Protein AF-A0A117LIR4-F1 (afdb_monomer)

Radius of gyration: 17.0 Å; Cα contacts (8 Å, |Δi|>4): 286; chains: 1; bounding box: 46×26×52 Å

Mean predicted aligned error: 5.91 Å

Nearest PDB structures (foldseek):
  8v3t-assembly1_b  TM=7.355E-01  e=7.103E-06  Clostridioides difficile
  8hqo-assembly1_a  TM=6.469E-01  e=1.562E-06  Escherichia phage DT57C
  8gtf-assembly1_k  TM=5.793E-01  e=4.371E-04  Dinoroseobacter phage vB_DshS-R4C
  8fvh-assembly1_b  TM=3.608E-01  e=1.561E-04  Pseudomonas phage vB_PaeM_E217
  9b42-assembly1_H  TM=3.618E-01  e=1.224E-03  Pseudomonas virus Pa193

Solvent-accessible surface area (backbone atoms only — not comparable to full-atom values): 8376 Å² total; per-residue (Å²): 133,82,84,73,58,64,50,58,53,53,38,56,52,50,58,64,36,54,48,99,82,70,44,72,61,37,74,44,68,37,72,42,94,73,95,76,76,97,54,70,31,26,34,30,31,36,78,77,46,81,49,74,46,77,76,52,101,44,35,33,40,32,41,36,31,33,37,35,40,36,41,33,57,43,36,98,92,63,36,49,65,67,59,36,52,52,50,51,50,54,50,49,51,53,53,50,50,52,43,71,77,39,39,24,61,61,53,97,88,42,68,72,34,74,35,49,44,81,75,46,77,48,80,48,70,48,51,94,93,48,44,29,43,33,43,38,34,34,35,39,37,34,35,77,42,74,56,82,127

pLDDT: mean 86.96, std 10.03, range [37.25, 95.0]

Sequence (149 aa):
MAYTDLKTIIKEKLEALKDDNENTLIKEVFIFDSNKPSGYPYATVVQSISEGEIIDNTRVERIYEISVKVFQEISEGGKSNEEAMELITILEDKIIDMFDNDRQLTVKGVPSCDRVDIVSVRKDYGTNESPYIILNFEVRCRKIINKTC

Structure (mmCIF, N/CA/C/O backbone):
data_AF-A0A117LIR4-F1
#
_entry.id   AF-A0A117LIR4-F1
#
loop_
_atom_site.group_PDB
_atom_site.id
_atom_site.type_symbol
_atom_site.label_atom_id
_atom_site.label_alt_id
_atom_site.label_comp_id
_atom_site.label_asym_id
_atom_site.label_entity_id
_atom_site.label_seq_id
_atom_site.pdbx_PDB_ins_code
_atom_site.Cartn_x
_atom_site.Cartn_y
_atom_site.Cartn_z
_atom_site.occupancy
_atom_site.B_iso_or_equiv
_atom_site.auth_seq_id
_atom_site.auth_comp_id
_atom_site.auth_asym_id
_atom_site.auth_atom_id
_atom_site.pdbx_PDB_model_num
ATOM 1 N N . MET A 1 1 ? 9.566 9.150 -22.709 1.00 37.25 1 MET A N 1
ATOM 2 C CA . MET A 1 1 ? 8.673 8.320 -21.872 1.00 37.25 1 MET A CA 1
ATOM 3 C C . MET A 1 1 ? 8.424 9.076 -20.584 1.00 37.25 1 MET A C 1
ATOM 5 O O . MET A 1 1 ? 9.394 9.466 -19.945 1.00 37.25 1 MET A O 1
ATOM 9 N N . ALA A 1 2 ? 7.164 9.377 -20.275 1.00 38.69 2 ALA A N 1
ATOM 10 C CA . ALA A 1 2 ? 6.811 10.108 -19.065 1.00 38.69 2 ALA A CA 1
ATOM 11 C C . ALA A 1 2 ? 7.210 9.283 -17.834 1.00 38.69 2 ALA A C 1
ATOM 13 O O . ALA A 1 2 ? 7.000 8.071 -17.794 1.00 38.69 2 ALA A O 1
ATOM 14 N N . TYR A 1 3 ? 7.828 9.938 -16.858 1.00 48.75 3 TYR A N 1
ATOM 15 C CA . TYR A 1 3 ? 7.961 9.405 -15.512 1.00 48.75 3 TYR A CA 1
ATOM 16 C C . TYR A 1 3 ? 6.541 9.283 -14.951 1.00 48.75 3 TYR A C 1
ATOM 18 O O . TYR A 1 3 ? 5.952 10.283 -14.550 1.00 48.75 3 TYR A O 1
ATOM 26 N N . THR A 1 4 ? 5.937 8.098 -15.030 1.00 61.81 4 THR A N 1
ATOM 27 C CA . THR A 1 4 ? 4.677 7.848 -14.329 1.00 61.81 4 THR A CA 1
ATOM 28 C C . THR A 1 4 ? 5.000 7.815 -12.842 1.00 61.81 4 THR A C 1
ATOM 30 O O . THR A 1 4 ? 5.836 7.014 -12.420 1.00 61.81 4 THR A O 1
ATOM 33 N N . ASP A 1 5 ? 4.403 8.721 -12.067 1.00 84.31 5 ASP A N 1
ATOM 34 C CA . ASP A 1 5 ? 4.615 8.790 -10.623 1.00 84.31 5 ASP A CA 1
ATOM 35 C C . ASP A 1 5 ? 4.055 7.515 -9.978 1.00 84.31 5 ASP A C 1
ATOM 37 O O . ASP A 1 5 ? 2.842 7.343 -9.849 1.00 84.31 5 ASP A O 1
ATOM 41 N N . LEU A 1 6 ? 4.950 6.590 -9.614 1.00 87.94 6 LEU A N 1
ATOM 42 C CA . LEU A 1 6 ? 4.596 5.303 -9.009 1.00 87.94 6 LEU A CA 1
ATOM 43 C C . LEU A 1 6 ? 3.753 5.493 -7.741 1.00 87.94 6 LEU A C 1
ATOM 45 O O . LEU A 1 6 ? 2.866 4.684 -7.477 1.00 87.94 6 LEU A O 1
ATOM 49 N N . LYS A 1 7 ? 3.969 6.588 -6.996 1.00 90.06 7 LYS A N 1
ATOM 50 C CA . LYS A 1 7 ? 3.159 6.908 -5.816 1.00 90.06 7 LYS A CA 1
ATOM 51 C C . LYS A 1 7 ? 1.718 7.216 -6.196 1.00 90.06 7 LYS A C 1
ATOM 53 O O . LYS A 1 7 ? 0.812 6.776 -5.500 1.00 90.06 7 LYS A O 1
ATOM 58 N N . THR A 1 8 ? 1.498 7.942 -7.293 1.00 90.62 8 THR A N 1
ATOM 59 C CA . THR A 1 8 ? 0.152 8.232 -7.804 1.00 90.62 8 THR A CA 1
ATOM 60 C C . THR A 1 8 ? -0.554 6.954 -8.234 1.00 90.62 8 THR A C 1
ATOM 62 O O . THR A 1 8 ? -1.718 6.778 -7.907 1.00 90.62 8 THR A O 1
ATOM 65 N N . ILE A 1 9 ? 0.153 6.028 -8.884 1.00 91.88 9 ILE A N 1
ATOM 66 C CA . ILE A 1 9 ? -0.436 4.749 -9.305 1.00 91.88 9 ILE A CA 1
ATOM 67 C C . ILE A 1 9 ? -0.842 3.908 -8.097 1.00 91.88 9 ILE A C 1
ATOM 69 O O . ILE A 1 9 ? -1.952 3.386 -8.047 1.00 91.88 9 ILE A O 1
ATOM 73 N N . ILE A 1 10 ? 0.052 3.777 -7.113 1.00 92.56 10 ILE A N 1
ATOM 74 C CA . ILE A 1 10 ? -0.247 3.042 -5.880 1.00 92.56 10 ILE A CA 1
ATOM 75 C C . ILE A 1 10 ? -1.405 3.713 -5.144 1.00 92.56 10 ILE A C 1
ATOM 77 O O . ILE A 1 10 ? -2.320 3.023 -4.709 1.00 92.56 10 ILE A O 1
ATOM 81 N N . LYS A 1 11 ? -1.417 5.049 -5.073 1.00 93.38 11 LYS A N 1
ATOM 82 C CA . LYS A 1 11 ? -2.539 5.810 -4.529 1.00 93.38 11 LYS A CA 1
ATOM 83 C C . LYS A 1 11 ? -3.859 5.449 -5.219 1.00 93.38 11 LYS A C 1
ATOM 85 O O . LYS A 1 11 ? -4.792 5.057 -4.532 1.00 93.38 11 LYS A O 1
ATOM 90 N N . GLU A 1 12 ? -3.930 5.554 -6.545 1.00 92.94 12 GLU A N 1
ATOM 91 C CA . GLU A 1 12 ? -5.154 5.279 -7.312 1.00 92.94 12 GLU A CA 1
ATOM 92 C C . GLU A 1 12 ? -5.652 3.847 -7.087 1.00 92.94 12 GLU A C 1
ATOM 94 O O . GLU A 1 12 ? -6.852 3.609 -6.966 1.00 92.94 12 GLU A O 1
ATOM 99 N N . LYS A 1 13 ? -4.729 2.885 -6.991 1.00 92.44 13 LYS A N 1
ATOM 100 C CA . LYS A 1 13 ? -5.069 1.490 -6.706 1.00 92.44 13 LYS A CA 1
ATOM 101 C C . LYS A 1 13 ? -5.603 1.294 -5.287 1.00 92.44 13 LYS A C 1
ATOM 103 O O . LYS A 1 13 ? -6.595 0.593 -5.124 1.00 92.44 13 LYS A O 1
ATOM 108 N N . LEU A 1 14 ? -4.996 1.939 -4.290 1.00 93.88 14 LEU A N 1
ATOM 109 C CA . LEU A 1 14 ? -5.466 1.905 -2.902 1.00 93.88 14 LEU A CA 1
ATOM 110 C C . LEU A 1 14 ? -6.837 2.579 -2.746 1.00 93.88 14 LEU A C 1
ATOM 112 O O . LEU A 1 14 ? -7.691 2.050 -2.044 1.00 93.88 14 LEU A O 1
ATOM 116 N N . GLU A 1 15 ? -7.081 3.702 -3.428 1.00 93.81 15 GLU A N 1
ATOM 117 C CA . GLU A 1 15 ? -8.394 4.372 -3.453 1.00 93.81 15 GLU A CA 1
ATOM 118 C C . GLU A 1 15 ? -9.472 3.515 -4.135 1.00 93.81 15 GLU A C 1
ATOM 120 O O . GLU A 1 15 ? -10.655 3.616 -3.809 1.00 93.81 15 GLU A O 1
ATOM 125 N N . ALA A 1 16 ? -9.071 2.651 -5.071 1.00 92.69 16 ALA A N 1
ATOM 126 C CA . ALA A 1 16 ? -9.960 1.721 -5.757 1.00 92.69 16 ALA A CA 1
ATOM 127 C C . ALA A 1 16 ? -10.231 0.423 -4.972 1.00 92.69 16 ALA A C 1
ATOM 129 O O . ALA A 1 16 ? -11.062 -0.373 -5.418 1.00 92.69 16 ALA A O 1
ATOM 130 N N . LEU A 1 17 ? -9.566 0.191 -3.831 1.00 93.31 17 LEU A N 1
ATOM 131 C CA . LEU A 1 17 ? -9.801 -1.000 -3.016 1.00 93.31 17 LEU A CA 1
ATOM 132 C C . LEU A 1 17 ? -11.203 -0.988 -2.409 1.00 93.31 17 LEU A C 1
ATOM 134 O O . LEU A 1 17 ? -11.628 -0.037 -1.742 1.00 93.31 17 LEU A O 1
ATOM 138 N N . LYS A 1 18 ? -11.899 -2.102 -2.613 1.00 92.75 18 LYS A N 1
ATOM 139 C CA . LYS A 1 18 ? -13.251 -2.334 -2.124 1.00 92.75 18 LYS A CA 1
ATOM 140 C C . LYS A 1 18 ? -13.339 -3.650 -1.366 1.00 92.75 18 LYS A C 1
ATOM 142 O O . LYS A 1 18 ? -12.574 -4.580 -1.634 1.00 92.75 18 LYS A O 1
ATOM 147 N N . ASP A 1 19 ? -14.271 -3.709 -0.425 1.00 88.75 19 ASP A N 1
ATOM 148 C CA . ASP A 1 19 ? -14.672 -4.960 0.207 1.00 88.75 19 ASP A CA 1
ATOM 149 C C . ASP A 1 19 ? -15.540 -5.799 -0.749 1.00 88.75 19 ASP A C 1
ATOM 151 O O . ASP A 1 19 ? -15.856 -5.389 -1.872 1.00 88.75 19 ASP A O 1
ATOM 155 N N . ASP A 1 20 ? -15.936 -6.988 -0.302 1.00 87.75 20 ASP A N 1
ATOM 156 C CA . ASP A 1 20 ? -16.770 -7.897 -1.098 1.00 87.75 20 ASP A CA 1
ATOM 157 C C . ASP A 1 20 ? -18.196 -7.357 -1.336 1.00 87.75 20 ASP A C 1
ATOM 159 O O . ASP A 1 20 ? -18.909 -7.858 -2.203 1.00 87.75 20 ASP A O 1
ATOM 163 N N . ASN A 1 21 ? -18.601 -6.313 -0.605 1.00 89.44 21 ASN A N 1
ATOM 164 C CA . ASN A 1 21 ? -19.881 -5.616 -0.741 1.00 89.44 21 ASN A CA 1
ATOM 165 C C . ASN A 1 21 ? -19.751 -4.294 -1.526 1.00 89.44 21 ASN A C 1
ATOM 167 O O . ASN A 1 21 ? -20.657 -3.464 -1.491 1.00 89.44 21 ASN A O 1
ATOM 171 N N . GLU A 1 22 ? -18.629 -4.088 -2.222 1.00 88.69 22 GLU A N 1
ATOM 172 C CA . GLU A 1 22 ? -18.285 -2.880 -2.980 1.00 88.69 22 GLU A CA 1
ATOM 173 C C . GLU A 1 22 ? -18.113 -1.584 -2.165 1.00 88.69 22 GLU A C 1
ATOM 175 O O . GLU A 1 22 ? -18.008 -0.498 -2.753 1.00 88.69 22 GLU A O 1
ATOM 180 N N . ASN A 1 23 ? -18.022 -1.672 -0.838 1.00 89.44 23 ASN A N 1
ATOM 181 C CA . ASN A 1 23 ? -17.723 -0.528 0.014 1.00 89.44 23 ASN A CA 1
ATOM 182 C C . ASN A 1 23 ? -16.244 -0.164 -0.088 1.00 89.44 23 ASN A C 1
ATOM 184 O O . ASN A 1 23 ? -15.364 -1.025 -0.077 1.00 89.44 23 ASN A O 1
ATOM 188 N N . THR A 1 24 ? -15.961 1.135 -0.135 1.00 91.06 24 THR A N 1
ATOM 189 C CA . TH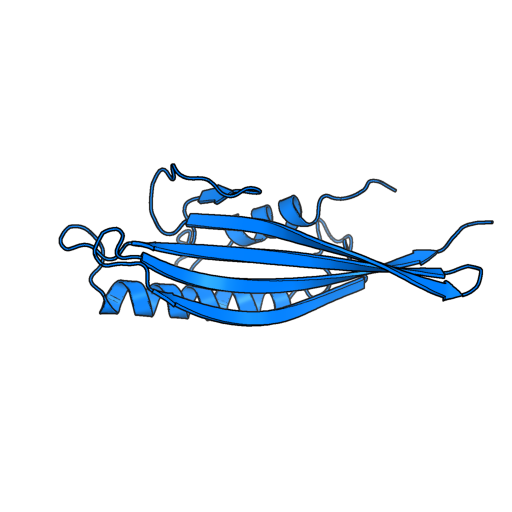R A 1 24 ? -14.593 1.653 -0.092 1.00 91.06 24 THR A CA 1
ATOM 190 C C . THR A 1 24 ? -13.923 1.283 1.230 1.00 91.06 24 THR A C 1
ATOM 192 O O . THR A 1 24 ? -14.420 1.633 2.300 1.00 91.06 24 THR A O 1
ATOM 195 N N . LEU A 1 25 ? -12.774 0.609 1.147 1.00 91.81 25 LEU A N 1
ATOM 196 C CA . LEU A 1 25 ? -12.016 0.171 2.322 1.00 91.81 25 LEU A CA 1
ATOM 197 C C . LEU A 1 25 ? -11.132 1.275 2.912 1.00 91.81 25 LEU A C 1
ATOM 199 O O . LEU A 1 25 ? -10.932 1.313 4.122 1.00 91.81 25 LEU A O 1
ATOM 203 N N . ILE A 1 26 ? -10.603 2.173 2.075 1.00 93.62 26 ILE A N 1
ATOM 204 C CA . ILE A 1 26 ? -9.722 3.270 2.494 1.00 93.62 26 ILE A CA 1
ATOM 205 C C . ILE A 1 26 ? -10.369 4.594 2.109 1.00 93.62 26 ILE A C 1
ATOM 207 O O . ILE A 1 26 ? -10.576 4.875 0.932 1.00 93.62 26 ILE A O 1
ATOM 211 N N . LYS A 1 27 ? -10.685 5.421 3.105 1.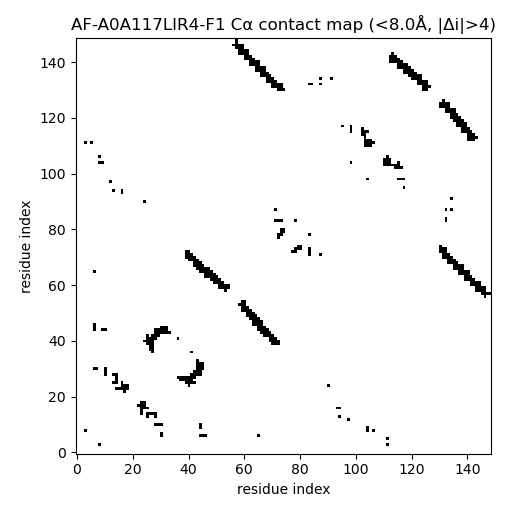00 91.75 27 LYS A N 1
ATOM 212 C CA . LYS A 1 27 ? -11.436 6.662 2.909 1.00 91.75 27 LYS A CA 1
ATOM 213 C C . LYS A 1 27 ? -10.631 7.714 2.150 1.00 91.75 27 LYS A C 1
ATOM 215 O O . LYS A 1 27 ? -11.183 8.398 1.294 1.00 91.75 27 LYS A O 1
ATOM 220 N N . GLU A 1 28 ? -9.344 7.843 2.465 1.00 92.88 28 GLU A N 1
ATOM 221 C CA . GLU A 1 28 ? -8.439 8.809 1.836 1.00 92.88 28 GLU A CA 1
ATOM 222 C C . GLU A 1 28 ? -7.024 8.255 1.699 1.00 92.88 28 GLU A C 1
ATOM 224 O O . GLU A 1 28 ? -6.529 7.561 2.588 1.00 92.88 28 GLU A O 1
ATOM 229 N N . VAL A 1 29 ? -6.347 8.619 0.606 1.00 94.38 29 VAL A N 1
ATOM 230 C CA . VAL A 1 29 ? -4.956 8.236 0.350 1.00 94.38 29 VAL A CA 1
ATOM 231 C C . VAL A 1 29 ? -4.111 9.459 -0.015 1.00 94.38 29 VAL A C 1
ATOM 233 O O . VAL A 1 29 ? -4.389 10.194 -0.971 1.00 94.38 29 VAL A O 1
ATOM 236 N N . PHE A 1 30 ? -3.032 9.670 0.735 1.00 93.50 30 PHE A N 1
ATOM 237 C CA . PHE A 1 30 ? -2.108 10.792 0.572 1.00 93.50 30 PHE A CA 1
ATOM 238 C C . PHE A 1 30 ? -0.762 10.322 0.008 1.00 93.50 30 PHE A C 1
ATOM 240 O O . PHE A 1 30 ? -0.277 9.256 0.358 1.00 93.50 30 PHE A O 1
ATOM 247 N N . ILE A 1 31 ? -0.116 11.130 -0.837 1.00 91.88 31 ILE A N 1
ATOM 248 C CA . ILE A 1 31 ? 1.231 10.839 -1.394 1.00 91.88 31 ILE A CA 1
ATOM 249 C C . ILE A 1 31 ? 2.381 11.450 -0.565 1.00 91.88 31 ILE A C 1
ATOM 251 O O . ILE A 1 31 ? 3.513 11.601 -1.040 1.00 91.88 31 ILE A O 1
ATOM 255 N N . PHE A 1 32 ? 2.045 11.889 0.645 1.00 86.62 32 PHE A N 1
ATOM 256 C CA . PHE A 1 32 ? 2.901 12.494 1.658 1.00 86.62 32 PHE A CA 1
ATOM 257 C C . PHE A 1 32 ? 2.324 12.150 3.035 1.00 86.62 32 PHE A C 1
ATOM 259 O O . PHE A 1 32 ? 1.142 11.810 3.139 1.00 86.62 32 PHE A O 1
ATOM 266 N N . ASP A 1 33 ? 3.132 12.263 4.087 1.00 78.75 33 ASP A N 1
ATOM 267 C CA . ASP A 1 33 ? 2.631 12.128 5.454 1.00 78.75 33 ASP A CA 1
ATOM 268 C C . ASP A 1 33 ? 1.672 13.290 5.755 1.00 78.75 33 ASP A C 1
ATOM 270 O O . ASP A 1 33 ? 2.065 14.458 5.811 1.00 78.75 33 ASP A O 1
ATOM 274 N N . SER A 1 34 ? 0.382 12.971 5.862 1.00 75.50 34 SER A N 1
ATOM 275 C CA . SER A 1 34 ? -0.681 13.927 6.169 1.00 75.50 34 SER A CA 1
ATOM 276 C C . SER A 1 34 ? -1.099 13.779 7.625 1.00 75.50 34 SER A C 1
ATOM 278 O O . SER A 1 34 ? -1.341 12.672 8.096 1.00 75.50 34 SER A O 1
ATOM 280 N N . ASN A 1 35 ? -1.246 14.909 8.317 1.00 65.69 35 ASN A N 1
ATOM 281 C CA . ASN A 1 35 ? -1.641 14.947 9.729 1.00 65.69 35 ASN A CA 1
ATOM 282 C C . ASN A 1 35 ? -3.133 15.266 9.929 1.00 65.69 35 ASN A C 1
ATOM 284 O O . ASN A 1 35 ? -3.546 15.542 11.054 1.00 65.69 35 ASN A O 1
ATOM 288 N N . LYS A 1 36 ? -3.933 15.339 8.853 1.00 79.38 36 LYS A N 1
ATOM 289 C CA . LYS A 1 36 ? -5.342 15.774 8.917 1.00 79.38 36 LYS A CA 1
ATOM 290 C C . LYS A 1 36 ? -6.245 14.994 7.950 1.00 79.38 36 LYS A C 1
ATOM 292 O O . LYS A 1 36 ? -6.691 15.571 6.958 1.00 79.38 36 LYS A O 1
ATOM 297 N N . PRO A 1 37 ? -6.505 13.703 8.204 1.00 87.38 37 PRO A N 1
ATOM 298 C CA . PRO A 1 37 ? -7.524 12.963 7.468 1.00 87.38 37 PRO A CA 1
ATOM 299 C C . PRO A 1 37 ? -8.938 13.461 7.828 1.00 87.38 37 PRO A C 1
ATOM 301 O O . PRO A 1 37 ? -9.189 13.948 8.929 1.00 87.38 37 PRO A O 1
ATOM 304 N N . SER A 1 38 ? -9.880 13.303 6.905 1.00 87.50 38 SER A N 1
ATOM 305 C CA . SER A 1 38 ? -11.329 13.465 7.100 1.00 87.50 38 SER A CA 1
ATOM 306 C C . SER A 1 38 ? -11.995 12.226 7.725 1.00 87.50 38 SER A C 1
ATOM 308 O O . SER A 1 38 ? -13.186 12.241 8.058 1.00 87.50 38 SER A O 1
ATOM 310 N N . GLY A 1 39 ? -11.266 11.115 7.855 1.00 88.19 39 GLY A N 1
ATOM 311 C CA . GLY A 1 39 ? -11.675 9.950 8.636 1.00 88.19 39 GLY A CA 1
ATOM 312 C C . GLY A 1 39 ? -10.793 8.726 8.409 1.00 88.19 39 GLY A C 1
ATOM 313 O O . GLY A 1 39 ? -9.799 8.786 7.693 1.00 88.19 39 GLY A O 1
ATOM 314 N N . TYR A 1 40 ? -11.197 7.617 9.024 1.00 89.88 40 TYR A N 1
ATOM 315 C CA . TYR A 1 40 ? -10.455 6.358 9.045 1.00 89.88 40 TYR A CA 1
ATOM 316 C C . TYR A 1 40 ? -11.232 5.236 8.327 1.00 89.88 40 TYR A C 1
ATOM 318 O O . TYR A 1 40 ? -12.467 5.264 8.351 1.00 89.88 40 TYR A O 1
ATOM 326 N N . PRO A 1 41 ? -10.543 4.252 7.721 1.00 92.75 41 PRO A N 1
ATOM 327 C CA . PRO A 1 41 ? -9.092 4.199 7.523 1.00 92.75 41 PRO A CA 1
ATOM 328 C C . PRO A 1 41 ? -8.595 5.247 6.523 1.00 92.75 41 PRO A C 1
ATOM 330 O O . PRO A 1 41 ? -9.294 5.562 5.560 1.00 92.75 41 PRO A O 1
ATOM 333 N N . TYR A 1 42 ? -7.368 5.732 6.703 1.00 93.81 42 TYR A N 1
ATOM 334 C CA . TYR A 1 42 ? -6.657 6.503 5.676 1.00 93.81 42 TYR A CA 1
ATOM 335 C C . TYR A 1 42 ? -5.278 5.900 5.418 1.00 93.81 42 TYR A C 1
ATOM 337 O O . TYR A 1 42 ? -4.734 5.209 6.278 1.00 93.81 42 TYR A O 1
ATOM 345 N N . ALA A 1 43 ? -4.699 6.171 4.249 1.00 95.00 43 ALA A N 1
ATOM 346 C CA . ALA A 1 43 ? -3.365 5.703 3.900 1.00 95.00 43 ALA A CA 1
ATOM 347 C C . ALA A 1 43 ? -2.417 6.834 3.483 1.00 95.00 43 ALA A C 1
ATOM 349 O O . ALA A 1 43 ? -2.836 7.851 2.928 1.00 95.00 43 ALA A O 1
ATOM 350 N N . THR A 1 44 ? -1.121 6.642 3.711 1.00 94.50 44 THR A N 1
ATOM 351 C CA . THR A 1 44 ? -0.047 7.469 3.153 1.00 94.50 44 THR A CA 1
ATOM 352 C C . THR A 1 44 ? 0.855 6.615 2.270 1.00 94.50 44 THR A C 1
ATOM 354 O O . THR A 1 44 ? 1.072 5.438 2.540 1.00 94.50 44 THR A O 1
ATOM 357 N N . VAL A 1 45 ? 1.354 7.200 1.184 1.00 93.88 45 VAL A N 1
ATOM 358 C CA . VAL A 1 45 ? 2.219 6.564 0.185 1.00 93.88 45 VAL A CA 1
ATOM 359 C C . VAL A 1 45 ? 3.440 7.454 0.000 1.00 93.88 45 VAL A C 1
ATOM 361 O O . VAL A 1 45 ? 3.379 8.494 -0.658 1.00 93.88 45 VAL A O 1
ATOM 364 N N . VAL A 1 46 ? 4.560 7.061 0.594 1.00 91.19 46 VAL A N 1
ATOM 365 C CA . VAL A 1 46 ? 5.791 7.854 0.630 1.00 91.19 46 VAL A CA 1
ATOM 366 C C . VAL A 1 46 ? 6.918 7.054 0.002 1.00 91.19 46 VAL A C 1
ATOM 368 O O . VAL A 1 46 ? 7.181 5.923 0.384 1.00 91.19 46 VAL A O 1
ATOM 371 N N . GLN A 1 47 ? 7.619 7.643 -0.961 1.00 87.06 47 GLN A N 1
ATOM 372 C CA . GLN A 1 47 ? 8.814 7.021 -1.521 1.00 87.06 47 GLN A CA 1
ATOM 373 C C . GLN A 1 47 ? 9.969 7.176 -0.529 1.00 87.06 47 GLN A C 1
ATOM 375 O O . GLN A 1 47 ? 10.340 8.302 -0.196 1.00 87.06 47 GLN A O 1
ATOM 380 N N . SER A 1 48 ? 10.518 6.057 -0.066 1.00 81.62 48 SER A N 1
ATOM 381 C CA . SER A 1 48 ? 11.611 6.012 0.907 1.00 81.62 48 SER A CA 1
ATOM 382 C C . SER A 1 48 ? 12.978 5.957 0.228 1.00 81.62 48 SER A C 1
ATOM 384 O O . SER A 1 48 ? 13.901 6.637 0.671 1.00 81.62 48 SER A O 1
ATOM 386 N N . ILE A 1 49 ? 13.113 5.187 -0.859 1.00 82.06 49 ILE A N 1
ATOM 387 C CA . ILE A 1 49 ? 14.400 4.940 -1.527 1.00 82.06 49 ILE A CA 1
ATOM 388 C C . ILE A 1 49 ? 14.265 5.078 -3.047 1.00 82.06 49 ILE A C 1
ATOM 390 O O . ILE A 1 49 ? 13.247 4.728 -3.648 1.00 82.06 49 ILE A O 1
ATOM 394 N N . SER A 1 50 ? 15.314 5.610 -3.679 1.00 84.19 50 SER A N 1
ATOM 395 C CA . SER A 1 50 ? 15.519 5.580 -5.127 1.00 84.19 50 SER A CA 1
ATOM 396 C C . SER A 1 50 ? 16.964 5.197 -5.412 1.00 84.19 50 SER A C 1
ATOM 398 O O . SER A 1 50 ? 17.872 5.994 -5.189 1.00 84.19 50 SER A O 1
ATOM 400 N N . GLU A 1 51 ? 17.166 4.009 -5.959 1.00 86.25 51 GLU A N 1
ATOM 401 C CA . GLU A 1 51 ? 18.476 3.464 -6.302 1.00 86.25 51 GLU A CA 1
ATOM 402 C C . GLU A 1 51 ? 18.559 3.142 -7.794 1.00 86.25 51 GLU A C 1
ATOM 404 O O . GLU A 1 51 ? 17.548 3.005 -8.491 1.00 86.25 51 GLU A O 1
ATOM 409 N N . GLY A 1 52 ? 19.784 3.060 -8.306 1.00 83.12 52 GLY A N 1
ATOM 410 C CA . GLY A 1 52 ? 20.041 2.708 -9.692 1.00 83.12 52 GLY A CA 1
ATOM 411 C C . GLY A 1 52 ? 21.316 1.894 -9.824 1.00 83.12 52 GLY A C 1
ATOM 412 O O . GLY A 1 52 ? 22.365 2.305 -9.332 1.00 83.12 52 GLY A O 1
ATOM 413 N N . GLU A 1 53 ? 21.223 0.776 -10.531 1.00 85.88 53 GLU A N 1
ATOM 414 C CA . GLU A 1 53 ? 22.335 -0.125 -10.803 1.00 85.88 53 GLU A CA 1
ATOM 415 C C . GLU A 1 53 ? 22.534 -0.262 -12.315 1.00 85.88 53 GLU A C 1
ATOM 417 O O . GLU A 1 53 ? 21.590 -0.444 -13.088 1.00 85.88 53 GLU A O 1
ATOM 422 N N . ILE A 1 54 ? 23.778 -0.132 -12.774 1.00 85.25 54 ILE A N 1
ATOM 423 C CA . ILE A 1 54 ? 24.109 -0.339 -14.186 1.00 85.25 54 ILE A CA 1
ATOM 424 C C . ILE A 1 54 ? 24.221 -1.847 -14.417 1.00 85.25 54 ILE A C 1
ATOM 426 O O . ILE A 1 54 ? 25.153 -2.467 -13.919 1.00 85.25 54 ILE A O 1
ATOM 430 N N . ILE A 1 55 ? 23.302 -2.414 -15.203 1.00 85.94 55 ILE A N 1
ATOM 431 C CA . ILE A 1 55 ? 23.352 -3.832 -15.588 1.00 85.94 55 ILE A CA 1
ATOM 432 C C . ILE A 1 55 ? 24.426 -4.031 -16.666 1.00 85.94 55 ILE A C 1
ATOM 434 O O . ILE A 1 55 ? 25.248 -4.937 -16.577 1.00 85.94 55 ILE A O 1
ATOM 438 N N . ASP A 1 56 ? 24.414 -3.185 -17.702 1.00 86.44 56 ASP A N 1
ATOM 439 C CA . ASP A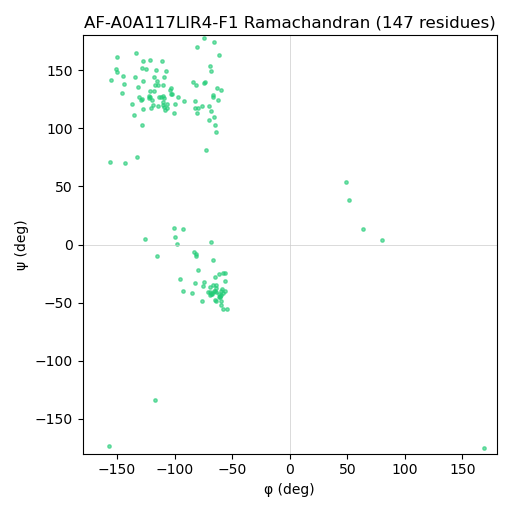 1 56 ? 25.420 -3.179 -18.766 1.00 86.44 56 ASP A CA 1
ATOM 440 C C . ASP A 1 56 ? 25.497 -1.814 -19.479 1.00 86.44 56 ASP A C 1
ATOM 442 O O . ASP A 1 56 ? 24.855 -0.836 -19.089 1.00 86.44 56 ASP A O 1
ATOM 446 N N . ASN A 1 57 ? 26.289 -1.739 -20.554 1.00 83.38 57 ASN A N 1
ATOM 447 C CA . ASN A 1 57 ? 26.498 -0.518 -21.341 1.00 83.38 57 ASN A CA 1
ATOM 448 C C . ASN A 1 57 ? 25.196 0.100 -21.886 1.00 83.38 57 ASN A C 1
ATOM 450 O O . ASN A 1 57 ? 25.142 1.304 -22.135 1.00 83.38 57 ASN A O 1
ATOM 454 N N . THR A 1 58 ? 24.149 -0.707 -22.041 1.00 85.81 58 THR A N 1
ATOM 455 C CA . THR A 1 58 ? 22.858 -0.339 -22.627 1.00 85.81 58 THR A CA 1
ATOM 456 C C . THR A 1 58 ? 21.693 -0.410 -21.644 1.00 85.81 58 THR A C 1
ATOM 458 O O . THR A 1 58 ? 20.616 0.074 -21.972 1.00 85.81 58 THR A O 1
ATOM 461 N N . ARG A 1 59 ? 21.861 -0.967 -20.439 1.00 86.31 59 ARG A N 1
ATOM 462 C CA . ARG A 1 59 ? 20.761 -1.208 -19.492 1.00 86.31 59 ARG A CA 1
ATOM 463 C C . ARG A 1 59 ? 21.084 -0.723 -18.086 1.00 86.31 59 ARG A C 1
ATOM 465 O O . ARG A 1 59 ? 22.163 -0.972 -17.556 1.00 86.31 59 ARG A O 1
ATOM 472 N N . VAL A 1 60 ? 20.116 -0.053 -17.468 1.00 88.19 60 VAL A N 1
ATOM 473 C CA . VAL A 1 60 ? 20.173 0.395 -16.069 1.00 88.19 60 VAL A CA 1
ATOM 474 C C . VAL A 1 60 ? 18.919 -0.081 -15.355 1.00 88.19 60 VAL A C 1
ATOM 476 O O . VAL A 1 60 ? 17.817 0.220 -15.806 1.00 88.19 60 VAL A O 1
ATOM 479 N N . GLU A 1 61 ? 19.080 -0.792 -14.247 1.00 89.88 61 GLU A N 1
ATOM 480 C CA . GLU A 1 61 ? 17.991 -1.066 -13.317 1.00 89.88 61 GLU A CA 1
ATOM 481 C C . GLU A 1 61 ? 17.801 0.139 -12.397 1.00 89.88 61 GLU A C 1
ATOM 483 O O . GLU A 1 61 ? 18.762 0.742 -11.925 1.00 89.88 61 GLU A O 1
ATOM 488 N N . ARG A 1 62 ? 16.551 0.511 -12.146 1.00 89.12 62 ARG A N 1
ATOM 489 C CA . ARG A 1 62 ? 16.169 1.454 -11.103 1.00 89.12 62 ARG A CA 1
ATOM 490 C C . ARG A 1 62 ? 15.275 0.751 -10.107 1.00 89.12 62 ARG A C 1
ATOM 492 O O . ARG A 1 62 ? 14.311 0.096 -10.505 1.00 89.12 62 ARG A O 1
ATOM 499 N N . ILE A 1 63 ? 15.584 0.925 -8.833 1.00 89.81 63 ILE A N 1
ATOM 500 C CA . ILE A 1 63 ? 14.831 0.362 -7.722 1.00 89.81 63 ILE A CA 1
ATOM 501 C C . ILE A 1 63 ? 14.206 1.523 -6.960 1.00 89.81 63 ILE A C 1
ATOM 503 O O . ILE A 1 63 ? 14.886 2.472 -6.577 1.00 89.81 63 ILE A O 1
ATOM 507 N N . TYR A 1 64 ? 12.897 1.453 -6.762 1.00 90.50 64 TYR A N 1
ATOM 508 C CA . TYR A 1 64 ? 12.137 2.423 -5.990 1.00 90.50 64 TYR A CA 1
ATOM 509 C C . TYR A 1 64 ? 11.485 1.703 -4.824 1.00 90.50 64 TYR A C 1
ATOM 511 O O . TYR A 1 64 ? 10.740 0.749 -5.045 1.00 90.50 64 TYR A O 1
ATOM 519 N N . GLU A 1 65 ? 11.736 2.162 -3.605 1.00 92.06 65 GLU A N 1
ATOM 520 C CA . GLU A 1 65 ? 11.008 1.677 -2.435 1.00 92.06 65 GLU A CA 1
ATOM 521 C C . GLU A 1 65 ? 9.981 2.707 -2.000 1.00 92.06 65 GLU A C 1
ATOM 523 O O . GLU A 1 65 ? 10.252 3.910 -1.927 1.00 92.06 65 GLU A O 1
ATOM 528 N N . ILE A 1 66 ? 8.774 2.218 -1.763 1.00 92.56 66 ILE A N 1
ATOM 529 C CA . ILE A 1 66 ? 7.602 3.007 -1.440 1.00 92.56 66 ILE A CA 1
ATOM 530 C C . ILE A 1 66 ? 7.014 2.427 -0.163 1.00 92.56 66 ILE A C 1
ATOM 532 O O . ILE A 1 66 ? 6.578 1.281 -0.127 1.00 92.56 66 ILE A O 1
ATOM 536 N N . SER A 1 67 ? 7.013 3.232 0.890 1.00 93.62 67 SER A N 1
ATOM 537 C CA . SER A 1 67 ? 6.329 2.934 2.136 1.00 93.62 67 SER A CA 1
ATOM 538 C C . SER A 1 67 ? 4.855 3.298 1.991 1.00 93.62 67 SER A C 1
ATOM 540 O O . SER A 1 67 ? 4.520 4.438 1.661 1.00 93.62 67 SER A O 1
ATOM 542 N N . VAL A 1 68 ? 3.978 2.329 2.229 1.00 94.19 68 VAL A N 1
ATOM 543 C CA . VAL A 1 68 ? 2.538 2.543 2.360 1.00 94.19 68 VAL A CA 1
ATOM 544 C C . VAL A 1 68 ? 2.169 2.328 3.817 1.00 94.19 68 VAL A C 1
ATOM 546 O O . VAL A 1 68 ? 2.475 1.280 4.377 1.00 94.19 68 VAL A O 1
ATOM 549 N N . LYS A 1 69 ? 1.508 3.298 4.440 1.00 94.56 69 LYS A N 1
ATOM 550 C CA . LYS A 1 69 ? 1.028 3.179 5.820 1.00 94.56 69 LYS A CA 1
ATOM 551 C C . LYS A 1 69 ? -0.468 3.368 5.844 1.00 94.56 69 LYS A C 1
ATOM 553 O O . LYS A 1 69 ? -0.943 4.379 5.343 1.00 94.56 69 LYS A O 1
ATOM 558 N N . VAL A 1 70 ? -1.200 2.430 6.425 1.00 94.44 70 VAL A N 1
ATOM 559 C CA . VAL A 1 70 ? -2.648 2.521 6.612 1.00 94.44 70 VAL A CA 1
ATOM 560 C C . VAL A 1 70 ? -2.932 2.695 8.092 1.00 94.44 70 VAL A C 1
ATOM 562 O O . VAL A 1 70 ? -2.444 1.925 8.912 1.00 94.44 70 VAL A O 1
ATOM 565 N N . PHE A 1 71 ? -3.709 3.712 8.430 1.00 92.81 71 PHE A N 1
ATOM 566 C CA . PHE A 1 71 ? -4.024 4.091 9.797 1.00 92.81 71 PHE A CA 1
ATOM 567 C C . PHE A 1 71 ? -5.501 3.824 10.059 1.00 92.81 71 PHE A C 1
ATOM 569 O O . PHE A 1 71 ? -6.364 4.321 9.330 1.00 92.81 71 PHE A O 1
ATOM 576 N N . GLN A 1 72 ? -5.789 3.086 11.126 1.00 92.81 72 GLN A N 1
ATOM 577 C CA . GLN A 1 72 ? -7.136 2.878 11.645 1.00 92.81 72 GLN A CA 1
ATOM 578 C C . GLN A 1 72 ? -7.197 3.339 13.100 1.00 92.81 72 GLN A C 1
ATOM 580 O O . GLN A 1 72 ? -6.407 2.896 13.927 1.00 92.81 72 GLN A O 1
ATOM 585 N N . GLU A 1 73 ? -8.142 4.217 13.419 1.00 91.12 73 GLU A N 1
ATOM 586 C CA . GLU A 1 73 ? -8.397 4.657 14.792 1.00 91.12 73 GLU A CA 1
ATOM 587 C C . GLU A 1 73 ? -9.099 3.570 15.613 1.00 91.12 73 GLU A C 1
ATOM 589 O O . GLU A 1 73 ? -10.011 2.895 15.126 1.00 91.12 73 GLU A O 1
ATOM 594 N N . ILE A 1 74 ? -8.683 3.437 16.870 1.00 87.94 74 ILE A N 1
ATOM 595 C CA . ILE A 1 74 ? -9.368 2.692 17.921 1.00 87.94 74 ILE A CA 1
ATOM 596 C C . ILE A 1 74 ? -9.944 3.723 18.893 1.00 87.94 74 ILE A C 1
ATOM 598 O O . ILE A 1 74 ? -9.191 4.436 19.551 1.00 87.94 74 ILE A O 1
ATOM 602 N N . SER A 1 75 ? -11.262 3.818 19.029 1.00 80.88 75 SER A N 1
ATOM 603 C CA . SER A 1 75 ? -11.857 4.759 19.985 1.00 80.88 75 SER A CA 1
ATOM 604 C C . SER A 1 75 ? -13.200 4.263 20.509 1.00 80.88 75 SER A C 1
ATOM 606 O O . SER A 1 75 ? -13.916 3.548 19.815 1.00 80.88 75 SER A O 1
ATOM 608 N N . GLU A 1 76 ? -13.564 4.654 21.739 1.00 60.53 76 GLU A N 1
ATOM 609 C CA . GLU A 1 76 ? -14.849 4.272 22.362 1.00 60.53 76 GLU A CA 1
ATOM 610 C C . GLU A 1 76 ? -16.074 4.776 21.576 1.00 60.53 76 GLU A C 1
ATOM 612 O O . GLU A 1 76 ? -17.141 4.177 21.660 1.00 60.53 76 GLU A O 1
ATOM 617 N N . GLY A 1 77 ? -15.931 5.863 20.806 1.00 63.56 77 GLY A N 1
ATOM 618 C CA . GLY A 1 77 ? -16.962 6.376 19.891 1.00 63.56 77 GLY A CA 1
ATOM 619 C C . GLY A 1 77 ? -16.782 5.947 18.429 1.00 63.56 77 GLY A C 1
ATOM 620 O O . GLY A 1 77 ? -17.561 6.371 17.576 1.00 63.56 77 GLY A O 1
ATOM 621 N N . GLY A 1 78 ? -15.741 5.164 18.140 1.00 69.81 78 GLY A N 1
ATOM 622 C CA . GLY A 1 78 ? -15.382 4.662 16.819 1.00 69.81 78 GLY A CA 1
ATOM 623 C C . GLY A 1 78 ? -15.459 3.139 16.770 1.00 69.81 78 GLY A C 1
ATOM 624 O O . GLY A 1 78 ? -16.444 2.548 17.205 1.00 69.81 78 GLY A O 1
ATOM 625 N N . LYS A 1 79 ? -14.428 2.501 16.206 1.00 81.50 79 LYS A N 1
ATOM 626 C CA . LYS A 1 79 ? -14.300 1.038 16.215 1.00 81.50 79 LYS A CA 1
ATOM 627 C C . LYS A 1 79 ? -13.664 0.569 17.519 1.00 81.50 79 LYS A C 1
ATOM 629 O O . LYS A 1 79 ? -12.685 1.159 17.984 1.00 81.50 79 LYS A O 1
ATOM 634 N N . SER A 1 80 ? -14.175 -0.537 18.054 1.00 86.31 80 SER A N 1
ATOM 635 C CA . SER A 1 80 ? -13.486 -1.287 19.102 1.00 86.31 80 SER A CA 1
ATOM 636 C C . SER A 1 80 ? -12.137 -1.816 18.595 1.00 86.31 80 SER A C 1
ATOM 638 O O . SER A 1 80 ? -11.881 -1.877 17.391 1.00 86.31 80 SER A O 1
ATOM 640 N N . ASN A 1 81 ? -11.256 -2.217 19.515 1.00 87.50 81 ASN A N 1
ATOM 641 C CA . ASN A 1 81 ? -9.946 -2.774 19.158 1.00 87.50 81 ASN A CA 1
ATOM 642 C C . ASN A 1 81 ? -10.083 -4.012 18.249 1.00 87.50 81 ASN A C 1
ATOM 644 O O . ASN A 1 81 ? -9.377 -4.138 17.253 1.00 87.50 81 ASN A O 1
ATOM 648 N N . GLU A 1 82 ? -11.045 -4.883 18.552 1.00 88.38 82 GLU A N 1
ATOM 649 C CA . GLU A 1 82 ? -11.313 -6.102 17.785 1.00 88.38 82 GLU A CA 1
ATOM 650 C C . GLU A 1 82 ? -11.774 -5.774 16.356 1.00 88.38 82 GLU A C 1
ATOM 652 O O . GLU A 1 82 ? -11.181 -6.261 15.395 1.00 88.38 82 GLU A O 1
ATOM 657 N N . GLU A 1 83 ? -12.741 -4.866 16.196 1.00 91.00 83 GLU A N 1
ATOM 658 C CA . GLU A 1 83 ? -13.241 -4.440 14.878 1.00 91.00 83 GLU A CA 1
ATOM 659 C C . GLU A 1 83 ? -12.186 -3.681 14.059 1.00 91.00 83 GLU A C 1
ATOM 661 O O . GLU A 1 83 ? -12.148 -3.771 12.828 1.00 91.00 83 GLU A O 1
ATOM 666 N N . ALA A 1 84 ? -11.340 -2.890 14.724 1.00 90.38 84 ALA A N 1
ATOM 667 C CA . ALA A 1 84 ? -10.232 -2.190 14.085 1.00 90.38 84 ALA A CA 1
ATOM 668 C C . ALA A 1 84 ? -9.169 -3.183 13.588 1.00 90.38 84 ALA A C 1
ATOM 670 O O . ALA A 1 84 ? -8.674 -3.042 12.469 1.00 90.38 84 ALA A O 1
ATOM 671 N N . MET A 1 85 ? -8.850 -4.204 14.389 1.00 90.62 85 MET A N 1
ATOM 672 C CA . MET A 1 85 ? -7.888 -5.248 14.035 1.00 90.62 85 MET A CA 1
ATOM 673 C C . MET A 1 85 ? -8.387 -6.135 12.893 1.00 90.62 85 MET A C 1
ATOM 675 O O . MET A 1 85 ? -7.624 -6.459 11.979 1.00 90.62 85 MET A O 1
ATOM 679 N N . GLU A 1 86 ? -9.663 -6.516 12.930 1.00 92.38 86 GLU A N 1
ATOM 680 C CA . GLU A 1 86 ? -10.302 -7.280 11.861 1.00 92.38 86 GLU A CA 1
ATOM 681 C C . GLU A 1 86 ? -10.251 -6.498 10.546 1.00 92.38 86 GLU A C 1
ATOM 683 O O . GLU A 1 86 ? -9.766 -7.013 9.540 1.00 92.38 86 GLU A O 1
ATOM 688 N N . LEU A 1 87 ? -10.631 -5.216 10.571 1.00 91.88 87 LEU A N 1
ATOM 689 C CA . LEU A 1 87 ? -10.559 -4.355 9.392 1.00 91.88 87 LEU A CA 1
ATOM 690 C C . LEU A 1 87 ? -9.133 -4.229 8.847 1.00 91.88 87 LEU A C 1
ATOM 692 O O . LEU A 1 87 ? -8.935 -4.298 7.637 1.00 91.88 87 LEU A O 1
ATOM 696 N N . ILE A 1 88 ? -8.140 -4.043 9.719 1.00 93.69 88 ILE A N 1
ATOM 697 C CA . ILE A 1 88 ? -6.733 -3.960 9.313 1.00 93.69 88 ILE A CA 1
ATOM 698 C C . ILE A 1 88 ? -6.251 -5.274 8.697 1.00 93.69 88 ILE A C 1
ATOM 700 O O . ILE A 1 88 ? -5.463 -5.248 7.759 1.00 93.69 88 ILE A O 1
ATOM 704 N N . THR A 1 89 ? -6.734 -6.414 9.180 1.00 93.44 89 THR A N 1
ATOM 705 C CA . THR A 1 89 ? -6.393 -7.725 8.613 1.00 93.44 89 THR A CA 1
ATOM 706 C C . THR A 1 89 ? -7.048 -7.928 7.245 1.00 93.44 89 THR A C 1
ATOM 708 O O . THR A 1 89 ? -6.381 -8.353 6.311 1.00 93.44 89 THR A O 1
ATOM 711 N N . ILE A 1 90 ? -8.305 -7.508 7.072 1.00 93.25 90 ILE A N 1
ATOM 712 C CA . ILE A 1 90 ? -8.966 -7.498 5.757 1.00 93.25 90 ILE A CA 1
ATOM 713 C C . ILE A 1 90 ? -8.221 -6.580 4.778 1.00 93.25 90 ILE A C 1
ATOM 715 O O . ILE A 1 90 ? -7.990 -6.944 3.626 1.00 93.25 90 ILE A O 1
ATOM 719 N N . LEU A 1 91 ? -7.836 -5.382 5.227 1.00 94.25 91 LEU A N 1
ATOM 720 C CA . LEU A 1 91 ? -7.033 -4.447 4.437 1.00 94.25 91 LEU A CA 1
ATOM 721 C C . LEU A 1 91 ? -5.687 -5.054 4.048 1.00 94.25 91 LEU A C 1
ATOM 723 O O . LEU A 1 91 ? -5.244 -4.853 2.921 1.00 94.25 91 LEU A O 1
ATOM 727 N N . GLU A 1 92 ? -5.051 -5.787 4.960 1.00 95.00 92 GLU A N 1
ATOM 728 C CA . GLU A 1 92 ? -3.788 -6.462 4.696 1.00 95.00 92 GLU A CA 1
ATOM 729 C C . GLU A 1 92 ? -3.904 -7.437 3.530 1.00 95.00 92 GLU A C 1
ATOM 731 O O . GLU A 1 92 ? -3.196 -7.273 2.534 1.00 95.00 92 GLU A O 1
ATOM 736 N N . ASP A 1 93 ? -4.851 -8.368 3.615 1.00 94.62 93 ASP A N 1
ATOM 737 C CA . ASP A 1 93 ? -5.074 -9.376 2.581 1.00 94.62 93 ASP A CA 1
ATOM 738 C C . ASP A 1 93 ? -5.431 -8.727 1.238 1.00 94.62 93 ASP A C 1
ATOM 740 O O . ASP A 1 93 ? -4.834 -9.044 0.211 1.00 94.62 93 ASP A O 1
ATOM 744 N N . LYS A 1 94 ? -6.334 -7.737 1.231 1.00 94.00 94 LYS A N 1
ATOM 745 C CA . LYS A 1 94 ? -6.745 -7.043 -0.002 1.00 94.00 94 LYS A CA 1
ATOM 746 C C . LYS A 1 94 ? -5.601 -6.266 -0.654 1.00 94.00 94 LYS A C 1
ATOM 748 O O . LYS A 1 94 ? -5.522 -6.214 -1.882 1.00 94.00 94 LYS A O 1
ATOM 753 N N . ILE A 1 95 ? -4.722 -5.648 0.139 1.00 93.38 95 ILE A N 1
ATOM 754 C CA . ILE A 1 95 ? -3.545 -4.941 -0.383 1.00 93.38 95 ILE A CA 1
ATOM 755 C C . ILE A 1 95 ? -2.542 -5.944 -0.959 1.00 93.38 95 ILE A C 1
ATOM 757 O O . ILE A 1 95 ? -2.023 -5.708 -2.052 1.00 93.38 95 ILE A O 1
ATOM 761 N N . ILE A 1 96 ? -2.288 -7.060 -0.272 1.00 93.31 96 ILE A N 1
ATOM 762 C CA . ILE A 1 96 ? -1.407 -8.123 -0.774 1.00 93.31 96 ILE A CA 1
ATOM 763 C C . ILE A 1 96 ? -1.955 -8.679 -2.091 1.00 93.31 96 ILE A C 1
ATOM 765 O O . ILE A 1 96 ? -1.252 -8.642 -3.103 1.00 93.31 96 ILE A O 1
ATOM 769 N N . ASP A 1 97 ? -3.229 -9.073 -2.114 1.00 93.38 97 ASP A N 1
ATOM 770 C CA . ASP A 1 97 ? -3.913 -9.588 -3.301 1.00 93.38 97 ASP A CA 1
ATOM 771 C C . ASP A 1 97 ? -3.850 -8.603 -4.472 1.00 93.38 97 ASP A C 1
ATOM 773 O O . ASP A 1 97 ? -3.648 -8.997 -5.622 1.00 93.38 97 ASP A O 1
ATOM 777 N N . MET A 1 98 ? -4.002 -7.303 -4.212 1.00 92.50 98 MET A N 1
ATOM 778 C CA . MET A 1 98 ? -3.906 -6.266 -5.240 1.00 92.50 98 MET A CA 1
ATOM 779 C C . MET A 1 98 ? -2.528 -6.250 -5.915 1.00 92.50 98 MET A C 1
ATOM 781 O O . MET A 1 98 ? -2.454 -6.150 -7.143 1.00 92.50 98 MET A O 1
ATOM 785 N N . PHE A 1 99 ? -1.441 -6.344 -5.144 1.00 91.56 99 PHE A N 1
ATOM 786 C CA . PHE A 1 99 ? -0.085 -6.383 -5.700 1.00 91.56 99 PHE A CA 1
ATOM 787 C C . PHE A 1 99 ? 0.249 -7.739 -6.333 1.00 91.56 9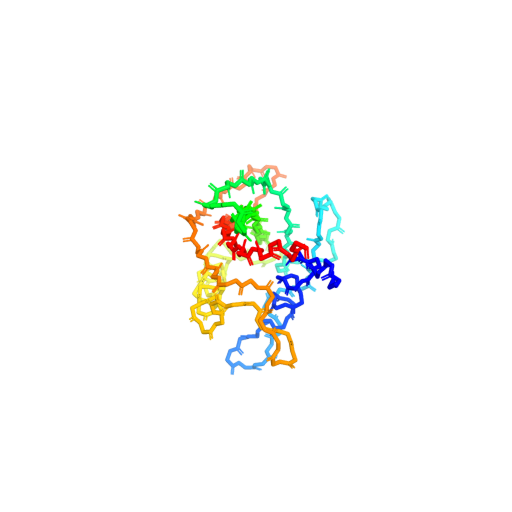9 PHE A C 1
ATOM 789 O O . PHE A 1 99 ? 0.963 -7.778 -7.337 1.00 91.56 99 PHE A O 1
ATOM 796 N N . ASP A 1 100 ? -0.291 -8.842 -5.810 1.00 90.38 100 ASP A N 1
ATOM 797 C CA . ASP A 1 100 ? -0.092 -10.172 -6.388 1.00 90.38 100 ASP A CA 1
ATOM 798 C C . ASP A 1 100 ? -0.796 -10.343 -7.738 1.00 90.38 100 ASP A C 1
ATOM 800 O O . ASP A 1 100 ? -0.234 -10.959 -8.650 1.00 90.38 100 ASP A O 1
ATOM 804 N N . ASN A 1 101 ? -1.979 -9.747 -7.898 1.00 91.69 101 ASN A N 1
ATOM 805 C CA . ASN A 1 101 ? -2.734 -9.769 -9.151 1.00 91.69 101 ASN A CA 1
ATOM 806 C C . ASN A 1 101 ? -2.221 -8.758 -10.193 1.00 91.69 101 ASN A C 1
ATOM 808 O O . ASN A 1 101 ? -2.452 -8.946 -11.387 1.00 91.69 101 ASN A O 1
ATOM 812 N N . ASP A 1 102 ? -1.506 -7.705 -9.780 1.00 92.06 102 ASP A N 1
ATOM 813 C CA . ASP A 1 102 ? -0.894 -6.727 -10.688 1.00 92.06 102 ASP A CA 1
ATOM 814 C C . ASP A 1 102 ? 0.563 -6.424 -10.327 1.00 92.06 102 ASP A C 1
ATOM 816 O O . ASP A 1 102 ? 0.932 -5.342 -9.854 1.00 92.06 102 ASP A O 1
ATOM 820 N N . ARG A 1 103 ? 1.421 -7.391 -10.658 1.00 90.94 103 ARG A N 1
ATOM 821 C CA . ARG A 1 103 ? 2.867 -7.342 -10.405 1.00 90.94 103 ARG A CA 1
ATOM 822 C C . ARG A 1 103 ? 3.634 -6.304 -11.232 1.00 90.94 103 ARG A C 1
ATOM 824 O O . ARG A 1 103 ? 4.856 -6.234 -11.119 1.00 90.94 103 ARG A O 1
ATOM 831 N N . GLN A 1 104 ? 2.959 -5.516 -12.066 1.00 91.62 104 GLN A N 1
ATOM 832 C CA . GLN A 1 104 ? 3.585 -4.517 -12.941 1.00 91.62 104 GLN A CA 1
ATOM 833 C C . GLN A 1 104 ? 3.013 -3.104 -12.770 1.00 91.62 104 GLN A C 1
ATOM 835 O O . GLN A 1 104 ? 3.390 -2.184 -13.508 1.00 91.62 104 GLN A O 1
ATOM 840 N N . LEU A 1 105 ? 2.111 -2.917 -11.798 1.00 89.62 105 LEU A N 1
ATOM 841 C CA . LEU A 1 105 ? 1.393 -1.662 -11.572 1.00 89.62 105 LEU A CA 1
ATOM 842 C C . LEU A 1 105 ? 0.798 -1.117 -12.874 1.00 89.62 105 LEU A C 1
ATOM 844 O O . LEU A 1 105 ? 1.056 0.013 -13.298 1.00 89.62 105 LEU A O 1
ATOM 848 N N . THR A 1 106 ? 0.038 -1.972 -13.540 1.00 88.69 106 THR A N 1
ATOM 849 C CA . THR A 1 106 ? -0.543 -1.727 -14.850 1.00 88.69 106 THR A CA 1
ATOM 850 C C . THR A 1 106 ? -1.586 -0.616 -14.772 1.00 88.69 106 THR A C 1
ATOM 852 O O . THR A 1 106 ? -2.545 -0.681 -14.000 1.00 88.69 106 THR A O 1
ATOM 855 N N . VAL A 1 107 ? -1.431 0.399 -15.623 1.00 85.75 107 VAL A N 1
ATOM 856 C CA . VAL A 1 107 ? -2.387 1.503 -15.775 1.00 85.75 107 VAL A CA 1
ATOM 857 C C . VAL A 1 107 ? -2.902 1.498 -17.203 1.00 85.75 107 VAL A C 1
ATOM 859 O O . VAL A 1 107 ? -2.128 1.630 -18.148 1.00 85.75 107 VAL A O 1
ATOM 862 N N . LYS A 1 108 ? -4.220 1.340 -17.383 1.00 85.38 108 LYS A N 1
ATOM 863 C CA . LYS A 1 108 ? -4.870 1.303 -18.711 1.00 85.38 108 LYS A CA 1
ATOM 864 C C . LYS A 1 108 ? -4.206 0.305 -19.683 1.00 85.38 108 LYS A C 1
ATOM 866 O O . LYS A 1 108 ? -4.065 0.588 -20.868 1.00 85.38 108 LYS A O 1
ATOM 871 N N . GLY A 1 109 ? -3.774 -0.848 -19.166 1.00 83.44 109 GLY A N 1
ATOM 872 C CA . GLY A 1 109 ? -3.101 -1.896 -19.943 1.00 83.44 109 GLY A CA 1
ATOM 873 C C . GLY A 1 109 ? -1.610 -1.658 -20.210 1.00 83.44 109 GLY A C 1
ATOM 874 O O . GLY A 1 109 ? -0.996 -2.454 -20.913 1.00 83.44 109 GLY A O 1
ATOM 875 N N . VAL A 1 110 ? -1.015 -0.594 -19.662 1.00 85.25 110 VAL A N 1
ATOM 876 C CA . VAL A 1 110 ? 0.414 -0.288 -19.808 1.00 85.25 110 VAL A CA 1
ATOM 877 C C . VAL A 1 110 ? 1.149 -0.577 -18.491 1.00 85.25 110 VAL A C 1
ATOM 879 O O . VAL A 1 110 ? 0.808 0.035 -17.475 1.00 85.25 110 VAL A O 1
ATOM 882 N N . PRO A 1 111 ? 2.155 -1.474 -18.484 1.00 88.19 111 PRO A N 1
ATOM 883 C CA . PRO A 1 111 ? 3.029 -1.708 -17.333 1.00 88.19 111 PRO A CA 1
ATOM 884 C C . PRO A 1 111 ? 3.781 -0.440 -16.910 1.00 88.19 111 PRO A C 1
ATOM 886 O O . PRO A 1 111 ? 4.382 0.242 -17.746 1.00 88.19 111 PRO A O 1
ATOM 889 N N . SER A 1 112 ? 3.787 -0.130 -15.613 1.00 88.50 112 SER A N 1
ATOM 890 C CA . SER A 1 112 ? 4.495 1.047 -15.079 1.00 88.50 112 SER A CA 1
ATOM 891 C C . SER A 1 112 ? 5.897 0.707 -14.565 1.00 88.50 112 SER A C 1
ATOM 893 O O . SER A 1 112 ? 6.814 1.543 -14.644 1.00 88.50 112 SER A O 1
ATOM 895 N N . CYS A 1 113 ? 6.073 -0.530 -14.096 1.00 88.88 113 CYS A N 1
ATOM 896 C CA . CYS 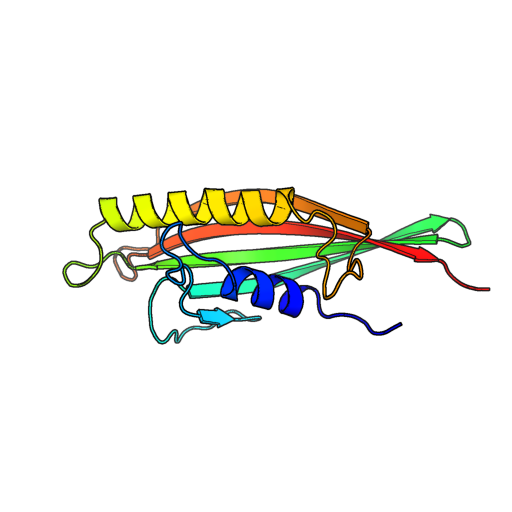A 1 113 ? 7.338 -1.138 -13.694 1.00 88.88 113 CYS A CA 1
ATOM 897 C C . CYS A 1 113 ? 7.479 -2.548 -14.293 1.00 88.88 113 CYS A C 1
ATOM 899 O O . CYS A 1 113 ? 6.508 -3.133 -14.772 1.00 88.88 113 CYS A O 1
ATOM 901 N N . ASP A 1 114 ? 8.697 -3.089 -14.280 1.00 90.38 114 ASP A N 1
ATOM 902 C CA . ASP A 1 114 ? 8.952 -4.459 -14.739 1.00 90.38 114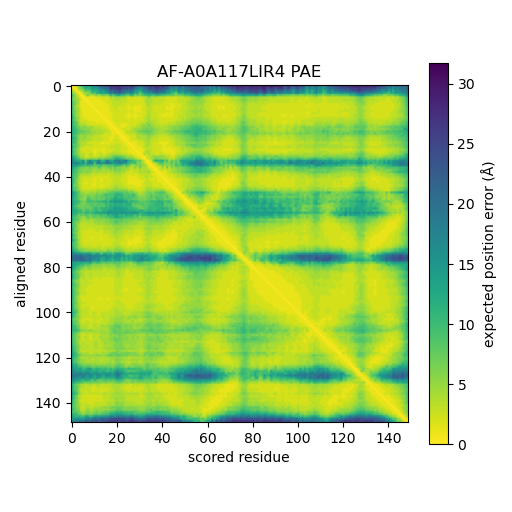 ASP A CA 1
ATOM 903 C C . ASP A 1 114 ? 8.466 -5.480 -13.708 1.00 90.38 114 ASP A C 1
ATOM 905 O O . ASP A 1 114 ? 7.959 -6.543 -14.073 1.00 90.38 114 ASP A O 1
ATOM 909 N N . ARG A 1 115 ? 8.614 -5.139 -12.421 1.00 90.38 115 ARG A N 1
ATOM 910 C CA . ARG A 1 115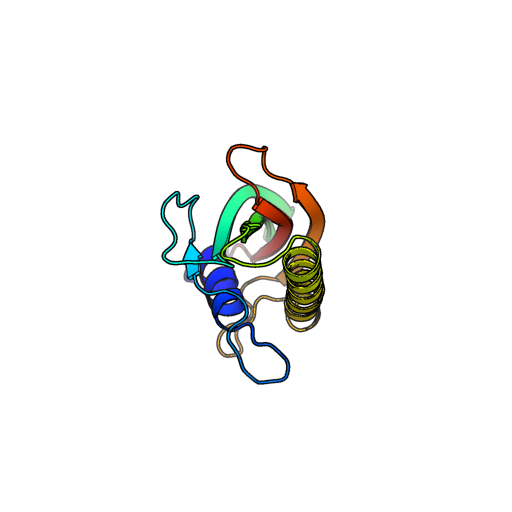 ? 8.177 -5.952 -11.288 1.00 90.38 115 ARG A CA 1
ATOM 911 C C . ARG A 1 115 ? 7.925 -5.094 -10.050 1.00 90.38 115 ARG A C 1
ATOM 913 O O . ARG A 1 115 ? 8.708 -4.186 -9.760 1.00 90.38 115 ARG A O 1
ATOM 920 N N . VAL A 1 116 ? 6.885 -5.427 -9.295 1.00 92.06 116 VAL A N 1
ATOM 921 C CA . VAL A 1 116 ? 6.663 -4.958 -7.926 1.00 92.06 116 VAL A CA 1
ATOM 922 C C . VAL A 1 116 ? 6.672 -6.139 -6.960 1.00 92.06 116 VAL A C 1
ATOM 924 O O . VAL A 1 116 ? 6.116 -7.193 -7.258 1.00 92.06 116 VAL A O 1
ATOM 927 N N . ASP A 1 117 ? 7.335 -5.961 -5.822 1.00 91.38 117 ASP A N 1
ATOM 928 C CA . ASP A 1 117 ? 7.383 -6.921 -4.723 1.00 91.38 117 ASP A CA 1
ATOM 929 C C . ASP A 1 117 ? 6.986 -6.213 -3.419 1.00 91.38 117 ASP A C 1
ATOM 931 O O . ASP A 1 117 ? 7.413 -5.082 -3.173 1.00 91.38 117 ASP A O 1
ATOM 935 N N . ILE A 1 118 ? 6.224 -6.884 -2.554 1.00 90.56 118 ILE A N 1
ATOM 936 C CA . ILE A 1 118 ? 6.071 -6.463 -1.156 1.00 90.56 118 ILE A CA 1
ATOM 937 C C . ILE A 1 118 ? 7.285 -6.992 -0.387 1.00 90.56 118 ILE A C 1
ATOM 939 O O . ILE A 1 118 ? 7.522 -8.197 -0.330 1.00 90.56 118 ILE A O 1
ATOM 943 N N . VAL A 1 119 ? 8.084 -6.085 0.166 1.00 90.31 119 VAL A N 1
ATOM 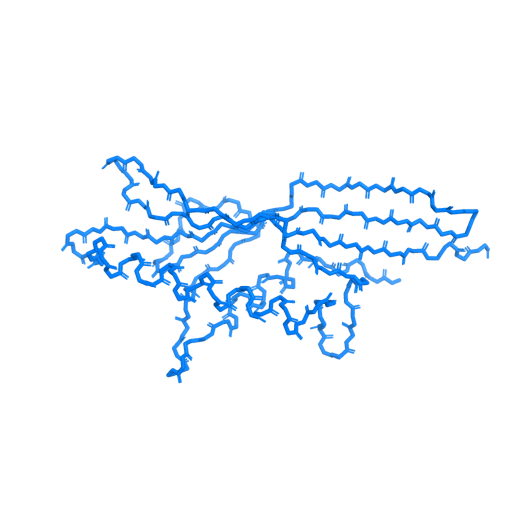944 C CA . VAL A 1 119 ? 9.318 -6.392 0.902 1.00 90.31 119 VAL A CA 1
ATOM 945 C C . VAL A 1 119 ? 9.019 -6.711 2.357 1.00 90.31 119 VAL A C 1
ATOM 947 O O . VAL A 1 119 ? 9.607 -7.631 2.925 1.00 90.31 119 VAL A O 1
ATOM 950 N N . SER A 1 120 ? 8.122 -5.946 2.972 1.00 89.56 120 SER A N 1
ATOM 951 C CA . SER A 1 120 ? 7.748 -6.146 4.364 1.00 89.56 120 SER A CA 1
ATOM 952 C C . SER A 1 120 ? 6.308 -5.715 4.617 1.00 89.56 120 SER A C 1
ATOM 954 O O . SER A 1 120 ? 5.795 -4.805 3.964 1.00 89.56 120 SER A O 1
ATOM 956 N N . VAL A 1 121 ? 5.672 -6.403 5.566 1.00 92.50 121 VAL A N 1
ATOM 957 C CA . VAL A 1 121 ? 4.351 -6.079 6.110 1.00 92.50 121 VAL A CA 1
ATOM 958 C C . VAL A 1 121 ? 4.466 -6.113 7.625 1.00 92.50 121 VAL A C 1
ATOM 960 O O . VAL A 1 121 ? 4.995 -7.080 8.180 1.00 92.50 121 VAL A O 1
ATOM 963 N N . ARG A 1 122 ? 4.046 -5.045 8.306 1.00 93.38 122 ARG A N 1
ATOM 964 C CA . ARG A 1 122 ? 4.107 -4.947 9.771 1.00 93.38 122 ARG A CA 1
ATOM 965 C C . ARG A 1 122 ? 2.912 -4.192 10.323 1.00 93.38 122 ARG A C 1
ATOM 967 O O . ARG A 1 122 ? 2.541 -3.150 9.793 1.00 93.38 122 ARG A O 1
ATOM 974 N N . LYS A 1 123 ? 2.366 -4.691 11.430 1.00 92.19 123 LYS A N 1
ATOM 975 C CA . LYS A 1 123 ? 1.349 -4.002 12.227 1.00 92.19 123 LYS A CA 1
ATOM 976 C C . LYS A 1 123 ? 2.025 -3.360 13.430 1.00 92.19 123 LYS A C 1
ATOM 978 O O . LYS A 1 123 ? 2.630 -4.063 14.235 1.00 92.19 123 LYS A O 1
ATOM 983 N N . ASP A 1 124 ? 1.897 -2.049 13.539 1.00 90.19 124 ASP A N 1
ATOM 984 C CA . ASP A 1 124 ? 2.313 -1.269 14.695 1.00 90.19 124 ASP A CA 1
ATOM 985 C C . ASP A 1 124 ? 1.080 -0.719 15.415 1.00 90.19 124 ASP A C 1
ATOM 987 O O . ASP A 1 124 ? 0.003 -0.570 14.832 1.00 90.19 124 ASP A O 1
ATOM 991 N N . TYR A 1 125 ? 1.251 -0.387 16.690 1.00 86.00 125 TYR A N 1
ATOM 992 C CA . TYR A 1 125 ? 0.223 0.264 17.491 1.00 86.00 125 TYR A CA 1
ATOM 993 C C . TYR A 1 125 ? 0.692 1.665 17.859 1.00 86.00 125 TYR A C 1
ATOM 995 O O . TYR A 1 125 ? 1.852 1.879 18.221 1.00 86.00 125 TYR A O 1
ATOM 1003 N N . GLY A 1 126 ? -0.225 2.617 17.756 1.00 79.56 126 GLY A N 1
ATOM 1004 C CA . GLY A 1 126 ? -0.045 3.962 18.264 1.00 79.56 126 GLY A CA 1
ATOM 1005 C C . GLY A 1 126 ? 0.057 3.982 19.788 1.00 79.56 126 GLY A C 1
ATOM 1006 O O . GLY A 1 126 ? -0.095 2.974 20.480 1.00 79.56 126 GLY A O 1
ATOM 1007 N N . THR A 1 127 ? 0.349 5.158 20.326 1.00 76.06 127 THR A N 1
ATOM 1008 C CA . THR A 1 127 ? 0.434 5.370 21.772 1.00 76.06 127 THR A CA 1
ATOM 1009 C C . THR A 1 127 ? -0.960 5.544 22.380 1.00 76.06 127 THR A C 1
ATOM 1011 O O . THR A 1 127 ? -1.942 5.753 21.674 1.00 76.06 127 THR A O 1
ATOM 1014 N N . ASN A 1 128 ? -1.058 5.537 23.712 1.00 67.94 128 ASN A N 1
ATOM 1015 C CA . ASN A 1 128 ? -2.326 5.802 24.410 1.00 67.94 128 ASN A CA 1
ATOM 1016 C C . ASN A 1 128 ? -2.937 7.180 24.073 1.00 67.94 128 ASN A C 1
ATOM 1018 O O . ASN A 1 128 ? -4.143 7.357 24.187 1.00 67.94 128 ASN A O 1
ATOM 1022 N N . GLU A 1 129 ? -2.121 8.153 23.656 1.00 66.19 129 GLU A N 1
ATOM 1023 C CA . GLU A 1 129 ? -2.562 9.501 23.250 1.00 66.19 129 GLU A CA 1
ATOM 1024 C C . GLU A 1 129 ? -3.085 9.547 21.803 1.00 66.19 129 GLU A C 1
ATOM 1026 O O . GLU A 1 129 ? -3.606 10.560 21.339 1.00 66.19 129 GLU A O 1
ATOM 1031 N N . SER A 1 130 ? -2.890 8.467 21.055 1.00 71.31 130 SER A N 1
ATOM 1032 C CA . SER A 1 130 ? -3.182 8.353 19.631 1.00 71.31 130 SER A CA 1
ATOM 1033 C C . SER A 1 130 ? -3.390 6.874 19.300 1.00 71.31 130 SER A C 1
ATOM 1035 O O . SER A 1 130 ? -2.506 6.250 18.702 1.00 71.31 130 SER A O 1
ATOM 1037 N N . PRO A 1 131 ? -4.512 6.285 19.763 1.00 83.25 131 PRO A N 1
ATOM 1038 C CA . PRO A 1 131 ? -4.760 4.850 19.693 1.00 83.25 131 PRO A CA 1
ATOM 1039 C C . PRO A 1 131 ? -5.067 4.435 18.250 1.00 83.25 131 PRO A C 1
ATOM 1041 O O . PRO A 1 131 ? -6.216 4.305 17.840 1.00 83.25 131 PRO A O 1
ATOM 1044 N N . TYR A 1 132 ? -4.017 4.254 17.455 1.00 87.75 132 TYR A N 1
ATOM 1045 C CA . TYR A 1 132 ? -4.103 3.784 16.077 1.00 87.75 132 TYR A CA 1
ATOM 1046 C C . TYR A 1 132 ? -3.606 2.346 15.966 1.00 87.75 132 TYR A C 1
ATOM 1048 O O . TYR A 1 132 ? -2.670 1.951 16.659 1.00 87.75 132 TYR A O 1
ATOM 1056 N N . ILE A 1 133 ? -4.166 1.590 15.032 1.00 90.88 133 ILE A N 1
ATOM 1057 C CA . ILE A 1 133 ? -3.479 0.453 14.421 1.00 90.88 133 ILE A CA 1
ATOM 1058 C C . ILE A 1 133 ? -2.894 0.960 13.110 1.00 90.88 133 ILE A C 1
ATOM 1060 O O . ILE A 1 133 ? -3.602 1.565 12.300 1.00 90.88 133 ILE A O 1
ATOM 1064 N N . ILE A 1 134 ? -1.598 0.744 12.921 1.00 92.81 134 ILE A N 1
ATOM 1065 C CA . ILE A 1 134 ? -0.864 1.166 11.734 1.00 92.81 134 ILE A CA 1
ATOM 1066 C C . ILE A 1 134 ? -0.410 -0.086 11.000 1.00 92.81 134 ILE A C 1
ATOM 1068 O O . ILE A 1 134 ? 0.348 -0.889 11.533 1.00 92.81 134 ILE A O 1
ATOM 1072 N N . LEU A 1 135 ? -0.854 -0.249 9.763 1.00 94.62 135 LEU A N 1
ATOM 1073 C CA . LEU A 1 135 ? -0.386 -1.295 8.870 1.00 94.62 135 LEU A CA 1
ATOM 1074 C C . LEU A 1 135 ? 0.630 -0.695 7.900 1.00 94.62 135 LEU A C 1
ATOM 1076 O O . LEU A 1 135 ? 0.288 0.149 7.075 1.00 94.62 135 LEU A O 1
ATOM 1080 N N . ASN A 1 136 ? 1.882 -1.119 8.011 1.00 94.19 136 ASN A N 1
ATOM 1081 C CA . ASN A 1 136 ? 2.985 -0.660 7.182 1.00 94.19 136 ASN A CA 1
ATOM 1082 C C . ASN A 1 136 ? 3.314 -1.713 6.126 1.00 94.19 136 ASN A C 1
ATOM 1084 O O . ASN A 1 136 ? 3.576 -2.868 6.461 1.00 94.19 136 ASN A O 1
ATOM 1088 N N . PHE A 1 137 ? 3.388 -1.277 4.875 1.00 93.75 137 PHE A N 1
ATOM 1089 C CA . PHE A 1 137 ? 3.954 -2.019 3.762 1.00 93.75 137 PHE A CA 1
ATOM 1090 C C . PHE A 1 137 ? 5.182 -1.303 3.232 1.00 93.75 137 PHE A C 1
ATOM 1092 O O . PHE A 1 137 ? 5.186 -0.083 3.058 1.00 93.75 137 PHE A O 1
ATOM 1099 N N . GLU A 1 138 ? 6.193 -2.078 2.881 1.00 93.62 138 GLU A N 1
ATOM 1100 C CA . GLU A 1 138 ? 7.282 -1.616 2.031 1.00 93.62 138 GLU A CA 1
ATOM 1101 C C . GLU A 1 138 ? 7.146 -2.291 0.675 1.00 93.62 138 GLU A C 1
ATOM 1103 O O . GLU A 1 138 ? 7.197 -3.513 0.559 1.00 93.62 138 GLU A O 1
ATOM 1108 N N . VAL A 1 139 ? 6.951 -1.484 -0.359 1.00 92.62 139 VAL A N 1
ATOM 1109 C CA . VAL A 1 139 ? 6.734 -1.927 -1.731 1.00 92.62 139 VAL A CA 1
ATOM 1110 C C . VAL A 1 139 ? 7.962 -1.565 -2.550 1.00 92.62 139 VAL A C 1
ATOM 1112 O O . VAL A 1 139 ? 8.332 -0.396 -2.639 1.00 92.62 139 VAL A O 1
ATOM 1115 N N . ARG A 1 140 ? 8.592 -2.552 -3.183 1.00 92.75 140 ARG A N 1
ATOM 1116 C CA . ARG A 1 140 ? 9.763 -2.357 -4.039 1.00 92.75 140 ARG A CA 1
ATOM 1117 C C . ARG A 1 140 ? 9.379 -2.525 -5.498 1.00 92.75 140 ARG A C 1
ATOM 1119 O O . ARG A 1 140 ? 8.996 -3.605 -5.932 1.00 92.75 140 ARG A O 1
ATOM 1126 N N . CYS A 1 141 ? 9.536 -1.458 -6.267 1.00 91.12 141 CYS A N 1
ATOM 1127 C CA . CYS A 1 141 ? 9.340 -1.442 -7.710 1.00 91.12 141 CYS A CA 1
ATOM 1128 C C . CYS A 1 141 ? 10.694 -1.478 -8.422 1.00 91.12 141 CYS A C 1
ATOM 1130 O O . CYS A 1 141 ? 11.559 -0.647 -8.144 1.00 91.12 141 CYS A O 1
ATOM 1132 N N . ARG A 1 142 ? 10.859 -2.384 -9.386 1.00 91.56 142 ARG A N 1
ATOM 1133 C CA . ARG A 1 142 ? 12.048 -2.463 -10.245 1.00 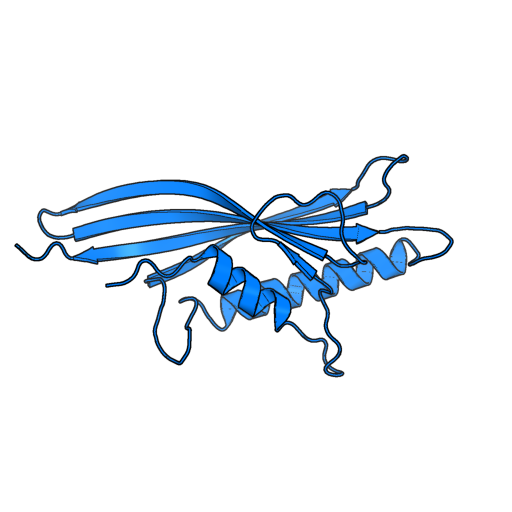91.56 142 ARG A CA 1
ATOM 1134 C C . ARG A 1 142 ? 11.706 -2.048 -11.664 1.00 91.56 142 ARG A C 1
ATOM 1136 O O . ARG A 1 142 ? 10.658 -2.427 -12.193 1.00 91.56 142 ARG A O 1
ATOM 1143 N N . LYS A 1 143 ? 12.588 -1.262 -12.275 1.00 89.00 143 LYS A N 1
ATOM 1144 C CA . LYS A 1 143 ? 12.431 -0.774 -13.642 1.00 89.00 143 LYS A CA 1
ATOM 1145 C C . LYS A 1 143 ? 13.735 -0.860 -14.420 1.00 89.00 143 LYS A C 1
ATOM 1147 O O . LYS A 1 143 ? 14.706 -0.206 -14.052 1.00 89.00 143 LYS A O 1
ATOM 1152 N N . ILE A 1 144 ? 13.746 -1.592 -15.523 1.00 87.94 144 ILE A N 1
ATOM 1153 C CA . ILE A 1 144 ? 14.876 -1.701 -16.439 1.00 87.94 144 ILE A CA 1
ATOM 1154 C C . ILE A 1 144 ? 14.720 -0.644 -17.530 1.00 87.94 144 ILE A C 1
ATOM 1156 O O . ILE A 1 144 ? 13.723 -0.571 -18.245 1.00 87.94 144 ILE A O 1
ATOM 1160 N N . ILE A 1 145 ? 15.733 0.203 -17.664 1.00 86.06 145 ILE A N 1
ATOM 1161 C CA . ILE A 1 145 ? 15.783 1.265 -18.661 1.00 86.06 145 ILE A CA 1
ATOM 1162 C C . ILE A 1 145 ? 16.842 0.914 -19.692 1.00 86.06 145 ILE A C 1
ATOM 1164 O O . ILE A 1 145 ? 18.029 0.828 -19.374 1.00 86.06 145 ILE A O 1
ATOM 1168 N N . ASN A 1 146 ? 16.403 0.785 -20.942 1.00 84.06 146 ASN A N 1
ATOM 1169 C CA . ASN A 1 146 ? 17.295 0.679 -22.087 1.00 84.06 146 ASN A CA 1
ATOM 1170 C C . ASN A 1 146 ? 17.790 2.082 -22.464 1.00 84.06 146 ASN A C 1
ATOM 1172 O O . ASN A 1 146 ? 17.001 2.955 -22.832 1.00 84.06 146 ASN A O 1
ATOM 1176 N N . LYS A 1 147 ? 19.098 2.307 -22.369 1.00 74.94 147 LYS A N 1
ATOM 1177 C CA . LYS A 1 147 ? 19.775 3.458 -22.959 1.00 74.94 147 LYS A CA 1
ATOM 1178 C C . LYS A 1 147 ? 19.759 3.265 -24.472 1.00 74.94 147 LYS A C 1
ATOM 1180 O O . LYS A 1 147 ? 20.472 2.417 -24.998 1.00 74.94 147 LYS A O 1
ATOM 1185 N N . THR A 1 148 ? 18.941 4.037 -25.176 1.00 63.88 148 THR A N 1
ATOM 1186 C CA . THR A 1 148 ? 19.146 4.237 -26.613 1.00 63.88 148 THR A CA 1
ATOM 1187 C C . THR A 1 148 ? 20.425 5.046 -26.790 1.00 63.88 148 THR A C 1
ATOM 1189 O O . THR A 1 148 ? 20.492 6.178 -26.304 1.00 63.88 148 THR A O 1
ATOM 1192 N N . CYS A 1 149 ? 21.435 4.425 -27.402 1.00 53.66 149 CYS A N 1
ATOM 1193 C CA . CYS A 1 149 ? 22.622 5.106 -27.912 1.00 53.66 149 CYS A CA 1
ATOM 1194 C C . CYS A 1 149 ? 22.258 6.067 -29.045 1.00 53.66 149 CYS A C 1
ATOM 1196 O O . CYS A 1 149 ? 21.328 5.737 -29.817 1.00 53.66 149 CYS A O 1
#

Secondary structure (DSSP, 8-state):
-----HHHHHHHHHHT-B-TTS-BS-SEEESS--S--SSSSEEEEEEEEEEEEEEETTEEEEEEEEEEEEEEE--TTS--HHHHHHHHHHHHHHHHHHHHH-TT--BTTB-SSSEEEEEEEEEEE--TTS-EEEEEEEEEEEEEEE---

Foldseek 3Di:
DDLDPVLVLLQVLLQCQADPVRHRLAPEEAQDDDPDDPAPFHKYKYWDDWDWDDPDPFKIKIKIKIKMKTKGADDPVHDHPVRQVVSVVVSVVSSVVSCVVPQQSDDPNRRNAPGKDWPDWDWDADDPVTGITMIMTIMMGMHMDTDDD